Protein AF-A0A1M2UTS9-F1 (afdb_monomer)

Organism: Marinobacter nauticus (NCBI:txid2743)

Nearest PDB structures (foldseek):
  7odt-assembly1_a  TM=2.936E-01  e=4.962E+00  Homo sapiens
  2qlz-assembly1_A  TM=2.326E-01  e=3.080E+00  unclassified
  1vg7-assembly1_A  TM=2.055E-01  e=3.683E+00  Thermotoga maritima
  2qlz-assembly2_D  TM=2.079E-01  e=4.675E+00  unclassified

Mean predicted aligned 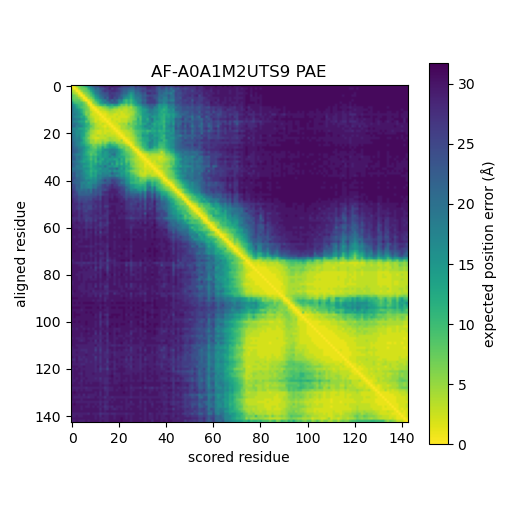error: 19.69 Å

Foldseek 3Di:
DDDDPPPFDWDWDADPVPRDIDTDGPPDQDADPVPRHGPPPDDPPPPDPVVVVVVVCCVVVVVVPPPVCNVPQPQPDPVVLVVQLCCQLVVDPDDDDPVVSVLSSQLLNQLSVVLCVVDGPVCCVVCVVCSNVSSVVSSVVSD

Radius of gyration: 31.53 Å; Cα contacts (8 Å, |Δi|>4): 89; chains: 1; bounding box: 53×42×86 Å

Secondary structure (DSSP, 8-state):
----------EEEE-TTT--EEEE------B-TTT--BSTT-----TT-HHHHHHHHHHHHHHHHS-HHHHS--PPPHHHHHHHHHHHHT-S-SPPPHHHHHHHHHHHHHHHHHHHHHS-GGGHHHHTTTHHHHHHHHGGG--

pLDDT: mean 71.45, std 17.39, range [30.89, 93.75]

Solvent-accessible surface area (backbone atoms only — not comparable to full-atom values): 8824 Å² total; per-residue (Å²): 140,82,82,80,80,79,79,82,68,72,44,78,45,66,39,91,88,76,65,49,79,40,79,45,74,73,80,71,82,50,54,40,88,90,75,70,43,63,66,67,86,71,76,78,72,81,84,70,61,67,62,60,56,50,55,54,45,52,57,57,48,42,66,68,63,48,48,70,64,67,81,62,46,56,65,74,52,67,70,54,56,49,49,53,29,46,52,56,50,64,60,56,94,68,90,66,55,70,70,59,43,54,55,42,39,53,20,23,48,49,9,44,51,58,36,58,76,72,46,58,49,88,50,38,81,84,39,53,86,48,45,62,58,50,31,63,69,37,32,77,84,40,110

Structure (mmCIF, N/CA/C/O backbone):
data_AF-A0A1M2UTS9-F1
#
_entry.id   AF-A0A1M2UTS9-F1
#
loop_
_atom_site.group_PDB
_atom_site.id
_atom_site.type_symbol
_atom_site.label_atom_id
_atom_site.label_alt_id
_atom_site.label_comp_id
_atom_site.label_asym_id
_atom_site.label_entity_id
_atom_site.label_seq_id
_atom_site.pdbx_PDB_ins_code
_atom_site.Cartn_x
_atom_site.Cartn_y
_atom_site.Cartn_z
_atom_site.occupancy
_atom_site.B_iso_or_equiv
_atom_site.auth_seq_id
_atom_site.auth_comp_id
_atom_site.auth_asym_id
_atom_site.auth_atom_id
_atom_site.pdbx_PDB_model_num
ATOM 1 N N . MET A 1 1 ? -32.931 0.730 65.099 1.00 31.73 1 MET A N 1
ATOM 2 C CA . MET A 1 1 ? -32.380 -0.625 64.895 1.00 31.73 1 MET A CA 1
ATOM 3 C C . MET A 1 1 ? -32.351 -0.876 63.397 1.00 31.73 1 MET A C 1
ATOM 5 O O . MET A 1 1 ? -33.359 -1.277 62.839 1.00 31.73 1 MET A O 1
ATOM 9 N N . THR A 1 2 ? -31.260 -0.520 62.727 1.00 30.89 2 THR A N 1
ATOM 10 C CA . THR A 1 2 ? -31.072 -0.765 61.289 1.00 30.89 2 THR A CA 1
ATOM 11 C C . THR A 1 2 ? -30.054 -1.881 61.157 1.00 30.89 2 THR A C 1
ATOM 13 O O . THR A 1 2 ? -28.910 -1.717 61.567 1.00 30.89 2 THR A O 1
ATOM 16 N N . GLN A 1 3 ? -30.533 -3.031 60.689 1.00 31.28 3 GLN A N 1
ATOM 17 C CA . GLN A 1 3 ? -29.751 -4.233 60.436 1.00 31.28 3 GLN A CA 1
ATOM 18 C C . GLN A 1 3 ? -28.745 -3.935 59.320 1.00 31.28 3 GLN A C 1
ATOM 20 O O . GLN A 1 3 ? -29.130 -3.499 58.234 1.00 31.28 3 GLN A O 1
ATOM 25 N N . GLU A 1 4 ? -27.459 -4.117 59.613 1.00 36.75 4 GLU A N 1
ATOM 26 C CA . GLU A 1 4 ? -26.406 -4.093 58.606 1.00 36.75 4 GLU A CA 1
ATOM 27 C C . GLU A 1 4 ? -26.547 -5.362 57.762 1.00 36.75 4 GLU A C 1
ATOM 29 O O . GLU A 1 4 ? -26.498 -6.478 58.273 1.00 36.75 4 GLU A O 1
ATOM 34 N N . ILE A 1 5 ? -26.822 -5.181 56.472 1.00 39.50 5 ILE A N 1
ATOM 35 C CA . ILE A 1 5 ? -26.954 -6.275 55.514 1.00 39.50 5 ILE A CA 1
ATOM 36 C C . ILE A 1 5 ? -25.537 -6.763 55.206 1.00 39.50 5 ILE A C 1
ATOM 38 O O . ILE A 1 5 ? -24.785 -6.108 54.483 1.00 39.50 5 ILE A O 1
ATOM 42 N N . GLU A 1 6 ? -25.179 -7.898 55.799 1.00 40.78 6 GLU A N 1
ATOM 43 C CA . GLU A 1 6 ? -23.956 -8.652 55.537 1.00 40.78 6 GLU A CA 1
ATOM 44 C C . GLU A 1 6 ? -23.963 -9.101 54.067 1.00 40.78 6 GLU A C 1
ATOM 46 O O . GLU A 1 6 ? -24.698 -10.002 53.662 1.00 40.78 6 GLU A O 1
ATOM 51 N N . HIS A 1 7 ? -23.198 -8.408 53.224 1.00 46.94 7 HIS A N 1
ATOM 52 C CA . HIS A 1 7 ? -23.129 -8.691 51.794 1.00 46.94 7 HIS A CA 1
ATOM 53 C C . HIS A 1 7 ? -22.182 -9.879 51.557 1.00 46.94 7 HIS A C 1
ATOM 55 O O . HIS A 1 7 ? -21.034 -9.711 51.139 1.00 46.94 7 HIS A O 1
ATOM 61 N N . SER A 1 8 ? -22.655 -11.092 51.860 1.00 47.53 8 SER A N 1
ATOM 62 C CA . SER A 1 8 ? -21.975 -12.335 51.482 1.00 47.53 8 SER A CA 1
ATOM 63 C C . SER A 1 8 ? -21.846 -12.379 49.957 1.00 47.53 8 SER A C 1
ATOM 65 O O . SER A 1 8 ? -22.844 -12.422 49.239 1.00 47.53 8 SER A O 1
ATOM 67 N N . THR A 1 9 ? -20.617 -12.272 49.447 1.00 59.88 9 THR A N 1
ATOM 68 C CA . THR A 1 9 ? -20.338 -12.254 48.004 1.00 59.88 9 THR A CA 1
ATOM 69 C C . THR A 1 9 ? -19.621 -13.547 47.633 1.00 59.88 9 THR A C 1
ATOM 71 O O . THR A 1 9 ? -18.411 -13.570 47.419 1.00 59.88 9 THR A O 1
ATOM 74 N N . THR A 1 10 ? -20.365 -14.652 47.613 1.00 58.41 10 THR A N 1
ATOM 75 C CA . THR A 1 10 ? -19.883 -15.933 47.084 1.00 58.41 10 THR A CA 1
ATOM 76 C C . THR A 1 10 ? -19.648 -15.786 45.580 1.00 58.41 10 THR A C 1
ATOM 78 O O . THR A 1 10 ? -20.558 -15.391 44.850 1.00 58.41 10 THR A O 1
ATOM 81 N N . ILE A 1 11 ? -18.429 -16.075 45.108 1.00 67.06 11 ILE A N 1
ATOM 82 C CA . ILE A 1 11 ? -18.113 -16.058 43.672 1.00 67.06 11 ILE A CA 1
ATOM 83 C C . ILE A 1 11 ? -17.992 -17.488 43.174 1.00 67.06 11 ILE A C 1
ATOM 85 O O . ILE A 1 11 ? -17.181 -18.274 43.661 1.00 67.06 11 ILE A O 1
ATOM 89 N N . THR A 1 12 ? -18.772 -17.800 42.152 1.00 70.62 12 THR A N 1
ATOM 90 C CA . THR A 1 12 ? -18.729 -19.085 41.470 1.00 70.62 12 THR A CA 1
ATOM 91 C C . THR A 1 12 ? -17.731 -19.025 40.313 1.00 70.62 12 THR A C 1
ATOM 93 O O . THR A 1 12 ? -17.849 -18.176 39.429 1.00 70.62 12 THR A O 1
ATOM 96 N N . VAL A 1 13 ? -16.741 -19.919 40.304 1.00 81.25 13 VAL A N 1
ATOM 97 C CA . VAL A 1 13 ? -15.727 -20.026 39.246 1.00 81.25 13 VAL A CA 1
ATOM 98 C C . VAL A 1 13 ? -15.702 -21.429 38.655 1.00 81.25 13 VAL A C 1
ATOM 100 O O . VAL A 1 13 ? -15.702 -22.431 39.366 1.00 81.25 13 VAL A O 1
ATOM 103 N N . ASN A 1 14 ? -15.632 -21.511 37.330 1.00 82.81 14 ASN A N 1
ATOM 104 C CA . ASN A 1 14 ? -15.534 -22.791 36.639 1.00 82.81 14 ASN A CA 1
ATOM 105 C C . ASN A 1 14 ? -14.070 -23.192 36.477 1.00 82.81 14 ASN A C 1
ATOM 107 O O . ASN A 1 14 ? -13.239 -22.394 36.040 1.00 82.81 14 ASN A O 1
ATOM 111 N N . CYS A 1 15 ? -13.757 -24.446 36.795 1.00 75.38 15 CYS A N 1
ATOM 112 C CA . CYS A 1 15 ? -12.436 -24.999 36.541 1.00 75.38 15 CYS A CA 1
ATOM 113 C C . CYS A 1 15 ? -12.216 -25.134 35.022 1.00 75.38 15 CYS A C 1
ATOM 115 O O . CYS A 1 15 ? -12.994 -25.824 34.364 1.00 75.38 15 CYS A O 1
ATOM 117 N N . PRO A 1 16 ? -11.158 -24.551 34.437 1.00 76.75 16 PRO A N 1
ATOM 118 C CA . PRO A 1 16 ? -10.923 -24.614 32.992 1.00 76.75 16 PRO A CA 1
ATOM 119 C C . PRO A 1 16 ? -10.506 -26.009 32.499 1.00 76.75 16 PRO A C 1
ATOM 121 O O . PRO A 1 16 ? -10.593 -26.279 31.307 1.00 76.75 16 PRO A O 1
ATOM 124 N N . ALA A 1 17 ? -10.064 -26.898 33.395 1.00 78.75 17 ALA A N 1
ATOM 125 C CA . ALA A 1 17 ? -9.619 -28.245 33.036 1.00 78.75 17 ALA A CA 1
ATOM 126 C C . ALA A 1 17 ? -10.750 -29.286 33.036 1.00 78.75 17 ALA A C 1
ATOM 128 O O . ALA A 1 17 ? -10.711 -30.229 32.252 1.00 78.75 17 ALA A O 1
ATOM 129 N N . CYS A 1 18 ? -11.745 -29.143 33.918 1.00 86.94 18 CYS A N 1
ATOM 130 C CA . CYS A 1 18 ? -12.821 -30.131 34.076 1.00 86.94 18 CYS A CA 1
ATOM 131 C C . CYS A 1 18 ? -14.232 -29.532 34.086 1.00 86.94 18 CYS A C 1
ATOM 133 O O . CYS A 1 18 ? -15.197 -30.255 34.317 1.00 86.94 18 CYS A O 1
ATOM 135 N N . SER A 1 19 ? -14.357 -28.218 33.883 1.00 82.00 19 SER A N 1
ATOM 136 C CA . SER A 1 19 ? -15.619 -27.463 33.883 1.00 82.00 19 SER A CA 1
ATOM 137 C C . SER A 1 19 ? -16.450 -27.582 35.165 1.00 82.00 19 SER A C 1
ATOM 139 O O . SER A 1 19 ? -17.580 -27.105 35.206 1.00 82.00 19 SER A O 1
ATOM 141 N N . ALA A 1 20 ? -15.891 -28.167 36.227 1.00 83.00 20 ALA A N 1
ATOM 142 C CA . ALA A 1 20 ? -16.535 -28.228 37.525 1.00 83.00 20 ALA A CA 1
ATOM 143 C C . ALA A 1 20 ? -16.719 -26.814 38.087 1.00 83.00 20 ALA A C 1
ATOM 145 O O . ALA A 1 20 ? -15.790 -25.997 38.082 1.00 83.00 20 ALA A O 1
ATOM 146 N N . VAL A 1 21 ? -17.927 -26.551 38.569 1.00 79.25 21 VAL A N 1
ATOM 147 C CA . VAL A 1 21 ? -18.321 -25.302 39.214 1.00 79.25 21 VAL A CA 1
ATOM 148 C C . VAL A 1 21 ? -17.776 -25.317 40.643 1.00 79.25 21 VAL A C 1
ATOM 150 O O . VAL A 1 21 ? -18.096 -26.221 41.410 1.00 79.25 21 VAL A O 1
ATOM 153 N N . ASN A 1 22 ? -16.932 -24.348 40.994 1.00 75.00 22 ASN A N 1
ATOM 154 C CA . ASN A 1 22 ? -16.373 -24.200 42.336 1.00 75.00 22 ASN A CA 1
ATOM 155 C C . ASN A 1 22 ? -16.894 -22.910 42.964 1.00 75.00 22 ASN A C 1
ATOM 157 O O . ASN A 1 22 ? -16.831 -21.843 42.354 1.00 75.00 22 ASN A O 1
ATOM 161 N N . GLU A 1 23 ? -17.378 -22.999 44.195 1.00 72.25 23 GLU A N 1
ATOM 162 C CA . GLU A 1 23 ? -17.791 -21.836 44.974 1.00 72.25 23 GLU A CA 1
ATOM 163 C C . GLU A 1 23 ? -16.613 -21.371 45.827 1.00 72.25 23 GLU A C 1
ATOM 165 O O . GLU A 1 23 ? -16.099 -22.108 46.671 1.00 72.25 23 GLU A O 1
ATOM 170 N N . LEU A 1 24 ? -16.141 -20.153 45.566 1.00 65.62 24 LEU A N 1
ATOM 171 C CA . LEU A 1 24 ? -15.111 -19.513 46.367 1.00 65.62 24 LEU A CA 1
ATOM 172 C C . LEU A 1 24 ? -15.784 -18.600 47.381 1.00 65.62 24 LEU A C 1
ATOM 174 O O . LEU A 1 24 ? -16.338 -17.552 47.035 1.00 65.62 24 LEU A O 1
ATOM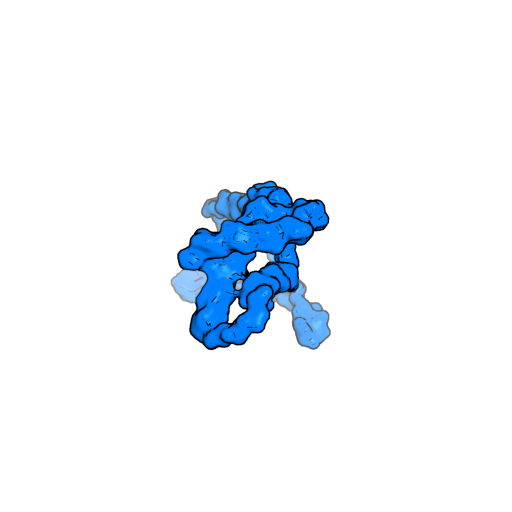 178 N N . ASP A 1 25 ? -15.696 -19.003 48.642 1.00 60.91 25 ASP A N 1
ATOM 179 C CA . ASP A 1 25 ? -16.093 -18.161 49.753 1.00 60.91 25 ASP A CA 1
ATOM 180 C C . ASP A 1 25 ? -14.958 -17.179 50.088 1.00 60.91 25 ASP A C 1
ATOM 182 O O . ASP A 1 25 ? -13.852 -17.574 50.477 1.00 60.91 25 ASP A O 1
ATOM 186 N N . GLN A 1 26 ? -15.200 -15.881 49.889 1.00 57.78 26 GLN A N 1
ATOM 187 C CA . GLN A 1 26 ? -14.207 -14.821 50.106 1.00 57.78 26 GLN A CA 1
ATOM 188 C C . GLN A 1 26 ? -14.090 -14.401 51.582 1.00 57.78 26 GLN A C 1
ATOM 190 O O . GLN A 1 26 ? -13.864 -13.235 51.888 1.00 57.78 26 GLN A O 1
ATOM 195 N N . HIS A 1 27 ? -14.163 -15.349 52.516 1.00 56.47 27 HIS A N 1
ATOM 196 C CA . HIS A 1 27 ? -14.055 -15.096 53.961 1.00 56.47 27 HIS A CA 1
ATOM 197 C C . HIS A 1 27 ? -12.621 -14.848 54.472 1.00 56.47 27 HIS A C 1
ATOM 199 O O . HIS A 1 27 ? -12.343 -14.967 55.666 1.00 56.47 27 HIS A O 1
ATOM 205 N N . ARG A 1 28 ? -11.666 -14.493 53.602 1.00 58.41 28 ARG A N 1
ATOM 206 C CA . ARG A 1 28 ? -10.308 -14.160 54.056 1.00 58.41 28 ARG A CA 1
ATOM 207 C C . ARG A 1 28 ? -10.239 -12.684 54.414 1.00 58.41 28 ARG A C 1
ATOM 209 O O . ARG A 1 28 ? -10.073 -11.838 53.541 1.00 58.41 28 ARG A O 1
ATOM 216 N N . ASN A 1 29 ? -10.331 -12.398 55.708 1.00 57.84 29 ASN A N 1
ATOM 217 C CA . ASN A 1 29 ? -9.970 -11.098 56.251 1.00 57.84 29 ASN A CA 1
ATOM 218 C C . ASN A 1 29 ? -8.450 -10.925 56.087 1.00 57.84 29 ASN A C 1
ATOM 220 O O . ASN A 1 29 ? -7.665 -11.500 56.840 1.00 57.84 29 ASN A O 1
ATOM 224 N N . ILE A 1 30 ? -8.030 -10.249 55.016 1.00 64.56 30 ILE A N 1
ATOM 225 C CA . ILE A 1 30 ? -6.615 -9.964 54.763 1.00 64.56 30 ILE A CA 1
ATOM 226 C C . ILE A 1 30 ? -6.311 -8.623 55.416 1.00 64.56 30 ILE A C 1
ATOM 228 O O . ILE A 1 30 ? -6.726 -7.573 54.920 1.00 64.56 30 ILE A O 1
ATOM 232 N N . ASP A 1 31 ? -5.574 -8.667 56.519 1.00 75.62 31 ASP A N 1
ATOM 233 C CA . ASP A 1 31 ? -5.109 -7.471 57.205 1.00 75.62 31 ASP A CA 1
ATOM 234 C C . ASP A 1 31 ? -3.787 -6.991 56.599 1.00 75.62 31 ASP A C 1
ATOM 236 O O . ASP A 1 31 ? -2.893 -7.776 56.273 1.00 75.62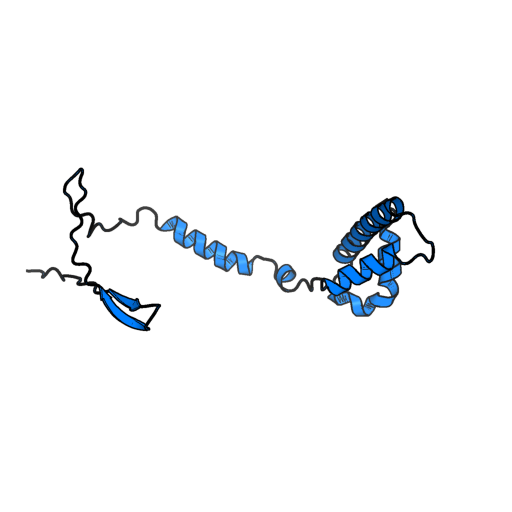 31 ASP A O 1
ATOM 240 N N . CYS A 1 32 ? -3.643 -5.676 56.445 1.00 68.31 32 CYS A N 1
ATOM 241 C CA . CYS A 1 32 ? -2.376 -5.097 56.017 1.00 68.31 32 CYS A CA 1
ATOM 242 C C . CYS A 1 32 ? -1.327 -5.294 57.111 1.00 68.31 32 CYS A C 1
ATOM 244 O O . CYS A 1 32 ? -1.468 -4.749 58.201 1.00 68.31 32 CYS A O 1
ATOM 246 N N . GLU A 1 33 ? -0.238 -5.997 56.809 1.00 73.81 33 GLU A N 1
ATOM 247 C CA . GLU A 1 33 ? 0.830 -6.319 57.767 1.00 73.81 33 GLU A CA 1
ATOM 248 C C . GLU A 1 33 ? 1.376 -5.082 58.505 1.00 73.81 33 GLU A C 1
ATOM 250 O O . GLU A 1 33 ? 1.705 -5.134 59.688 1.00 73.81 33 GLU A O 1
ATOM 255 N N . LYS A 1 34 ? 1.409 -3.930 57.827 1.00 75.06 34 LYS A N 1
ATOM 256 C CA . LYS A 1 34 ? 1.993 -2.695 58.361 1.00 75.06 34 LYS A CA 1
ATOM 257 C C . LYS A 1 34 ? 1.056 -1.896 59.267 1.00 75.06 34 LYS A C 1
ATOM 259 O O . LYS A 1 34 ? 1.535 -1.157 60.123 1.00 75.06 34 LYS A O 1
ATOM 264 N N . CYS A 1 35 ? -0.257 -1.972 59.054 1.00 79.31 35 CYS A N 1
ATOM 265 C CA . CYS A 1 35 ? -1.228 -1.158 59.797 1.00 79.31 35 CYS A CA 1
ATOM 266 C C . CYS A 1 35 ? -2.357 -1.957 60.457 1.00 79.31 35 CYS A C 1
ATOM 268 O O . CYS A 1 35 ? -3.199 -1.344 61.108 1.00 79.31 35 CYS A O 1
ATOM 270 N N . GLN A 1 36 ? -2.354 -3.286 60.305 1.00 73.38 36 GLN A N 1
ATOM 271 C CA . GLN A 1 36 ? -3.284 -4.259 60.893 1.00 73.38 36 GLN A CA 1
ATOM 272 C C . GLN A 1 36 ? -4.762 -3.905 60.691 1.00 73.38 36 GLN A C 1
ATOM 274 O O . GLN A 1 36 ? -5.613 -4.214 61.519 1.00 73.38 36 GLN A O 1
ATOM 279 N N . LYS A 1 37 ? -5.069 -3.213 59.591 1.00 72.19 37 LYS A N 1
ATOM 280 C CA . LYS A 1 37 ? -6.439 -2.890 59.195 1.00 72.19 37 LYS A CA 1
ATOM 281 C C . LYS A 1 37 ? -6.894 -3.848 58.098 1.00 72.19 37 LYS A C 1
ATOM 283 O O . LYS A 1 37 ? -6.075 -4.148 57.218 1.00 72.19 37 LYS A O 1
ATOM 288 N N . PRO A 1 38 ? -8.174 -4.257 58.115 1.00 65.31 38 PRO A N 1
ATOM 289 C CA . PRO A 1 38 ? -8.726 -5.116 57.083 1.00 65.31 38 PRO A CA 1
ATOM 290 C C . PRO A 1 38 ? -8.688 -4.376 55.752 1.00 65.31 38 PRO A C 1
ATOM 292 O O . PRO A 1 38 ? -9.169 -3.248 55.637 1.00 65.31 38 PRO A O 1
ATOM 295 N N . ILE A 1 39 ? -8.079 -4.999 54.746 1.00 66.69 39 ILE A N 1
ATOM 296 C CA . ILE A 1 39 ? -8.007 -4.449 53.384 1.00 66.69 39 ILE A CA 1
ATOM 297 C C . ILE A 1 39 ? -9.362 -4.624 52.673 1.00 66.69 39 ILE A C 1
ATOM 299 O O . ILE A 1 39 ? -9.677 -3.932 51.704 1.00 66.69 39 ILE A O 1
ATOM 303 N N . THR A 1 40 ? -10.202 -5.523 53.181 1.00 62.66 40 THR A N 1
ATOM 304 C CA . THR A 1 40 ? -11.552 -5.800 52.695 1.00 62.66 40 THR A CA 1
ATOM 305 C C . THR A 1 40 ? -12.568 -4.796 53.250 1.00 62.66 40 THR A C 1
ATOM 307 O O . THR A 1 40 ? -12.544 -4.453 54.428 1.00 62.66 40 THR A O 1
ATOM 310 N N . GLY A 1 41 ? -13.490 -4.319 52.406 1.00 56.44 41 GLY A N 1
ATOM 311 C CA . GLY A 1 41 ? -14.570 -3.400 52.809 1.00 56.44 41 GLY A CA 1
ATOM 312 C C . GLY A 1 41 ? -14.285 -1.906 52.601 1.00 56.44 41 GLY A C 1
ATOM 313 O O . GLY A 1 41 ? -15.151 -1.067 52.861 1.00 56.44 41 GLY A O 1
ATOM 314 N N . HIS A 1 42 ? -13.116 -1.534 52.071 1.00 52.28 42 HIS A N 1
ATOM 315 C CA . HIS A 1 42 ? -12.876 -0.157 51.651 1.00 52.28 42 HIS A CA 1
ATOM 316 C C . HIS A 1 42 ? -13.681 0.170 50.384 1.00 52.28 42 HIS A C 1
ATOM 318 O O . HIS A 1 42 ? -13.352 -0.258 49.280 1.00 52.28 42 HIS A O 1
ATOM 324 N N . LYS A 1 43 ? -14.732 0.986 50.527 1.00 51.94 43 LYS A N 1
ATOM 325 C CA . LYS A 1 43 ? -15.327 1.693 49.388 1.00 51.94 43 LYS A CA 1
ATOM 326 C C . LYS A 1 43 ? -14.266 2.652 48.856 1.00 51.94 43 LYS A C 1
ATOM 328 O O . LYS A 1 43 ? -13.979 3.660 49.503 1.00 51.94 43 LYS A O 1
ATOM 333 N N . TYR A 1 44 ? -13.687 2.353 47.694 1.00 48.47 44 TYR A N 1
ATOM 334 C CA . TYR A 1 44 ? -12.942 3.343 46.922 1.00 48.47 44 TYR A CA 1
ATOM 335 C C . TYR A 1 44 ? -13.914 4.484 46.616 1.00 48.47 44 TYR A C 1
ATOM 337 O O . TYR A 1 44 ? -14.757 4.385 45.727 1.00 48.47 44 TYR A O 1
ATOM 345 N N . GLY A 1 45 ? -13.885 5.532 47.442 1.00 44.34 45 GLY A N 1
ATOM 346 C CA . GLY A 1 45 ? -14.714 6.708 47.243 1.00 44.34 45 GLY A CA 1
ATOM 347 C C . GLY A 1 45 ? -14.449 7.228 45.840 1.00 44.34 45 GLY A C 1
ATOM 348 O O . GLY A 1 45 ? -13.295 7.461 45.488 1.00 44.34 45 GLY A O 1
ATOM 349 N N . ALA A 1 46 ? -15.509 7.374 45.047 1.00 48.88 46 ALA A N 1
ATOM 350 C CA . ALA A 1 46 ? -15.489 7.829 43.663 1.00 48.88 46 ALA A CA 1
ATOM 351 C C . ALA A 1 46 ? -15.049 9.304 43.534 1.00 48.88 46 ALA A C 1
ATOM 353 O O . ALA A 1 46 ? -15.753 10.142 42.978 1.00 48.88 46 ALA A O 1
ATOM 354 N N . ARG A 1 47 ? -13.862 9.647 44.034 1.00 48.47 47 ARG A N 1
ATOM 355 C CA . ARG A 1 47 ? -13.133 10.862 43.677 1.00 48.47 47 ARG A CA 1
ATOM 356 C C . ARG A 1 47 ? -12.278 10.535 42.463 1.00 48.47 47 ARG A C 1
ATOM 358 O O . ARG A 1 47 ? -11.087 10.287 42.578 1.00 48.47 47 ARG A O 1
ATOM 365 N N . GLY A 1 48 ? -12.935 10.483 41.307 1.00 49.31 48 GLY A N 1
ATOM 366 C CA . GLY A 1 48 ? -12.266 10.242 40.030 1.00 49.31 48 GLY A CA 1
ATOM 367 C C . GLY A 1 48 ? -12.994 9.288 39.091 1.00 49.31 48 GLY A C 1
ATOM 368 O O . GLY A 1 48 ? -12.328 8.569 38.365 1.00 49.31 48 GLY A O 1
ATOM 369 N N . ALA A 1 49 ? -14.332 9.261 39.083 1.00 49.31 49 ALA A N 1
ATOM 370 C CA . ALA A 1 49 ? -15.113 8.528 38.072 1.00 49.31 49 ALA A CA 1
ATOM 371 C C . ALA A 1 49 ? -15.344 9.330 36.769 1.00 49.31 49 ALA A C 1
ATOM 373 O O . ALA A 1 49 ? -15.970 8.837 35.837 1.00 49.31 49 ALA A O 1
ATOM 374 N N . LEU A 1 50 ? -14.815 10.554 36.673 1.00 48.81 50 LEU A N 1
ATOM 375 C CA . LEU A 1 50 ? -14.853 11.366 35.450 1.00 48.81 50 LEU A CA 1
ATOM 376 C C . LEU A 1 50 ? -13.966 10.862 34.283 1.00 48.81 50 LEU A C 1
ATOM 378 O O . LEU A 1 50 ? -14.417 10.971 33.145 1.00 48.81 50 LEU A O 1
ATOM 382 N N . PRO A 1 51 ? -12.763 10.278 34.475 1.00 51.94 51 PRO A N 1
ATOM 383 C CA . PRO A 1 51 ? -11.918 9.870 33.356 1.00 51.94 51 PRO A CA 1
ATOM 384 C C . PRO A 1 51 ? -12.358 8.541 32.723 1.00 51.94 51 PRO A C 1
ATOM 386 O O . PRO A 1 51 ? -12.110 8.329 31.541 1.00 51.94 51 PRO A O 1
ATOM 389 N N . ALA A 1 52 ? -13.049 7.660 33.458 1.00 52.03 52 ALA A N 1
ATOM 390 C CA . ALA A 1 52 ? -13.511 6.381 32.913 1.00 52.03 52 ALA A CA 1
ATOM 391 C C . ALA A 1 52 ? -14.670 6.561 31.916 1.00 52.03 52 ALA A C 1
ATOM 393 O O . ALA A 1 52 ? -14.672 5.938 30.859 1.00 52.03 52 ALA A O 1
ATOM 394 N N . VAL A 1 53 ? -15.621 7.460 32.202 1.00 50.62 53 VAL A N 1
ATOM 395 C CA . VAL A 1 53 ? -16.741 7.753 31.286 1.00 50.62 53 VAL A CA 1
ATOM 396 C C . VAL A 1 53 ? -16.248 8.448 30.015 1.00 50.62 53 VAL A C 1
ATOM 398 O O . VAL A 1 53 ? -16.712 8.115 28.929 1.00 50.62 53 VAL A O 1
ATOM 401 N N . LEU A 1 54 ? -15.258 9.343 30.125 1.00 51.09 54 LEU A N 1
ATOM 402 C CA . LEU A 1 54 ? -14.618 9.948 28.954 1.00 51.09 54 LEU A CA 1
ATOM 403 C C . LEU A 1 54 ? -13.867 8.907 28.110 1.00 51.09 54 LEU A C 1
ATOM 405 O O . LEU A 1 54 ? -13.999 8.919 26.893 1.00 51.09 54 LEU A O 1
ATOM 409 N N . ALA A 1 55 ? -13.145 7.961 28.719 1.00 53.19 55 ALA A N 1
ATOM 410 C CA . ALA A 1 55 ? -12.439 6.916 27.972 1.00 53.19 55 ALA A CA 1
ATOM 411 C C . ALA A 1 55 ? -13.388 6.001 27.167 1.00 53.19 55 ALA A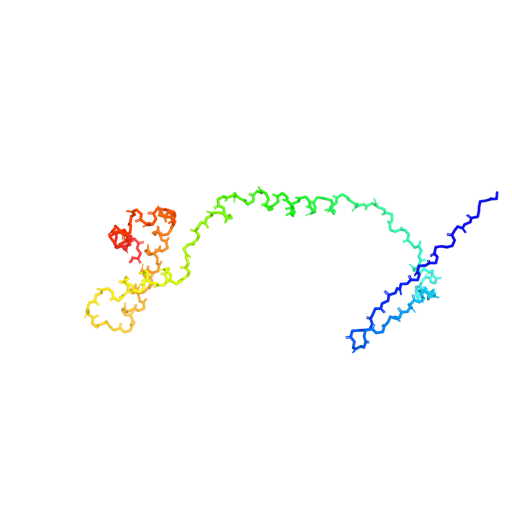 C 1
ATOM 413 O O . ALA A 1 55 ? -13.074 5.637 26.033 1.00 53.19 55 ALA A O 1
ATOM 414 N N . PHE A 1 56 ? -14.574 5.679 27.699 1.00 52.75 56 PHE A N 1
ATOM 415 C CA . PHE A 1 56 ? -15.581 4.906 26.960 1.00 52.75 56 PHE A CA 1
ATOM 416 C C . PHE A 1 56 ? -16.280 5.717 25.861 1.00 52.75 56 PHE A C 1
ATOM 418 O O . PHE A 1 56 ? -16.604 5.150 24.814 1.00 52.75 56 PHE A O 1
ATOM 425 N N . THR A 1 57 ? -16.472 7.032 26.033 1.00 52.41 57 THR A N 1
ATOM 426 C CA . THR A 1 57 ? -17.024 7.856 24.951 1.00 52.41 57 THR A CA 1
ATOM 427 C C . THR A 1 57 ? -16.034 8.024 23.808 1.00 52.41 57 THR A C 1
ATOM 429 O O . THR A 1 57 ? -16.471 7.869 22.677 1.00 52.41 57 THR A O 1
ATOM 432 N N . VAL A 1 58 ? -14.723 8.202 24.041 1.00 53.41 58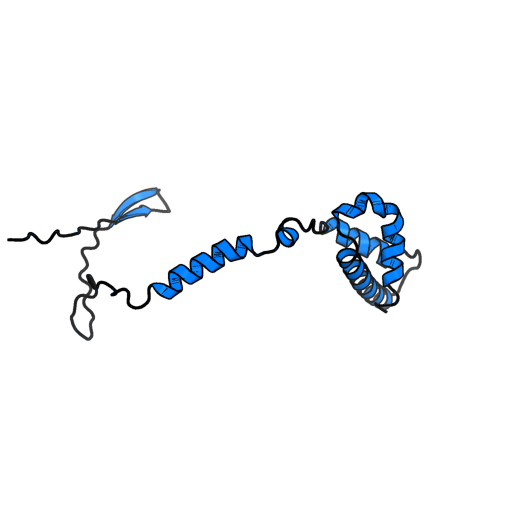 VAL A N 1
ATOM 433 C CA . VAL A 1 58 ? -13.745 8.221 22.926 1.00 53.41 58 VAL A CA 1
ATOM 434 C C . VAL A 1 58 ? -13.626 6.853 22.240 1.00 53.41 58 VAL A C 1
ATOM 436 O O . VAL A 1 58 ? -13.345 6.794 21.051 1.00 53.41 58 VAL A O 1
ATOM 439 N N . GLY A 1 59 ? -13.892 5.745 22.939 1.00 51.25 59 GLY A N 1
ATOM 440 C CA . GLY A 1 59 ? -13.947 4.417 22.316 1.00 51.25 59 GLY A CA 1
ATOM 441 C C . GLY A 1 59 ? -15.130 4.242 21.354 1.00 51.25 59 GLY A C 1
ATOM 442 O O . GLY A 1 59 ? -14.967 3.683 20.271 1.00 51.25 59 GLY A O 1
ATOM 443 N N . PH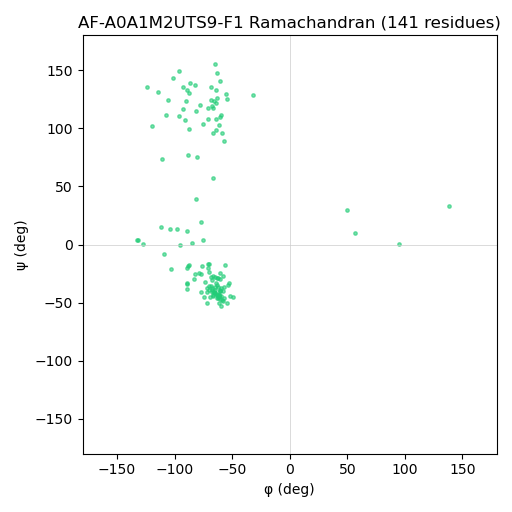E A 1 60 ? -16.314 4.755 21.710 1.00 50.84 60 PHE A N 1
ATOM 444 C CA . PHE A 1 60 ? -17.531 4.608 20.896 1.00 50.84 60 PHE A CA 1
ATOM 445 C C . PHE A 1 60 ? -17.704 5.731 19.857 1.00 50.84 60 PHE A C 1
ATOM 447 O O . PHE A 1 60 ? -18.089 5.467 18.719 1.00 50.84 60 PHE A O 1
ATOM 454 N N . THR A 1 61 ? -17.371 6.982 20.199 1.00 51.62 61 THR A N 1
ATOM 455 C CA . THR A 1 61 ? -17.324 8.089 19.229 1.00 51.62 61 THR A CA 1
ATOM 456 C C . THR A 1 61 ? -16.071 8.033 18.373 1.00 51.62 61 THR A C 1
ATOM 458 O O . THR A 1 61 ? -16.128 8.483 17.242 1.00 51.62 61 THR A O 1
ATOM 461 N N . GLY A 1 62 ? -14.977 7.422 18.834 1.00 44.91 62 GLY A N 1
ATOM 462 C CA . GLY A 1 62 ? -13.820 7.118 17.997 1.00 44.91 62 GLY A CA 1
ATOM 463 C C . GLY A 1 62 ? -14.219 6.225 16.831 1.00 44.91 62 GLY A C 1
ATOM 464 O O . GLY A 1 62 ? -13.950 6.594 15.703 1.00 44.91 62 GLY A O 1
ATOM 465 N N . TYR A 1 63 ? -14.974 5.146 17.073 1.00 47.97 63 TYR A N 1
ATOM 466 C CA . TYR A 1 63 ? -15.516 4.290 16.006 1.00 47.97 63 TYR A CA 1
ATOM 467 C C . TYR A 1 63 ? -16.511 5.021 15.078 1.00 47.97 63 TYR A C 1
ATOM 469 O O . TYR A 1 63 ? -16.643 4.670 13.911 1.00 47.97 63 TYR A O 1
ATOM 477 N N . GLY A 1 64 ? -17.214 6.041 15.587 1.00 46.59 64 GLY A N 1
ATOM 478 C CA . GLY A 1 64 ? -18.149 6.866 14.810 1.00 46.59 64 GLY A CA 1
ATOM 479 C C . GLY A 1 64 ? -17.526 8.073 14.091 1.00 46.59 64 GLY A C 1
ATOM 480 O O . GLY A 1 64 ? -18.162 8.623 13.194 1.00 46.59 64 GLY A O 1
ATOM 481 N N . LEU A 1 65 ? -16.319 8.488 14.492 1.00 48.41 65 LEU A N 1
ATOM 482 C CA . LEU A 1 65 ? -15.547 9.604 13.935 1.00 48.41 65 LEU A CA 1
ATOM 483 C C . LEU A 1 65 ? -14.319 9.136 13.144 1.00 48.41 65 LEU A C 1
ATOM 485 O O . LEU A 1 65 ? -13.709 9.967 12.472 1.00 48.41 65 LEU A O 1
ATOM 489 N N . VAL A 1 66 ? -13.960 7.840 13.167 1.00 51.19 66 VAL A N 1
ATOM 490 C CA . VAL A 1 66 ? -13.251 7.273 12.015 1.00 51.19 66 VAL A CA 1
ATOM 491 C C .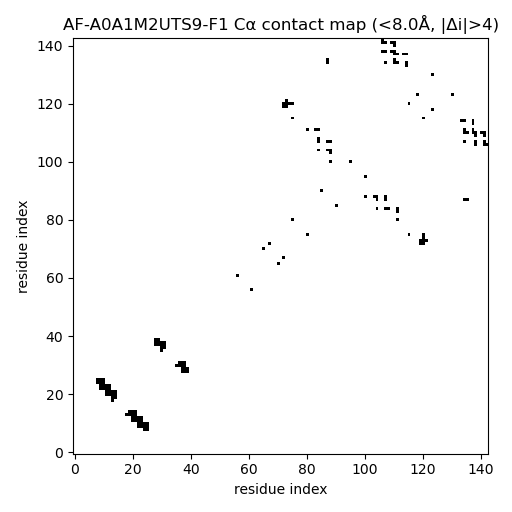 VAL A 1 66 ? -14.220 7.453 10.874 1.00 51.19 66 VAL A C 1
ATOM 493 O O . VAL A 1 66 ? -15.306 6.872 10.871 1.00 51.19 66 VAL A O 1
ATOM 496 N N . ASP A 1 67 ? -13.843 8.364 9.988 1.00 45.78 67 ASP A N 1
ATOM 497 C CA . ASP A 1 67 ? -14.542 8.699 8.771 1.00 45.78 67 ASP A CA 1
ATOM 498 C C . ASP A 1 67 ? -15.243 7.443 8.241 1.00 45.78 67 ASP A C 1
ATOM 500 O O . ASP A 1 67 ? -14.621 6.384 8.119 1.00 45.78 67 ASP A O 1
ATOM 504 N N . ARG A 1 68 ? -16.543 7.497 7.935 1.00 49.28 68 ARG A N 1
ATOM 505 C CA . ARG A 1 68 ? -17.174 6.369 7.225 1.00 49.28 68 ARG A CA 1
ATOM 506 C C . ARG A 1 68 ? -16.443 6.089 5.906 1.00 49.28 68 ARG A C 1
ATOM 508 O O . ARG A 1 68 ? -16.566 4.983 5.390 1.00 49.28 68 ARG A O 1
ATOM 515 N N . ASN A 1 69 ? -15.647 7.046 5.426 1.00 51.12 69 ASN A N 1
ATOM 516 C CA . ASN A 1 69 ? -14.684 6.903 4.346 1.00 51.12 69 ASN A CA 1
ATOM 517 C C . ASN A 1 69 ? -13.451 6.039 4.684 1.00 51.12 69 ASN A C 1
ATOM 519 O O . ASN A 1 69 ? -12.766 5.618 3.774 1.00 51.12 69 ASN A O 1
ATOM 523 N N . PHE A 1 70 ? -13.146 5.756 5.952 1.00 50.78 70 PHE A N 1
ATOM 524 C CA . PHE A 1 70 ? -12.077 4.850 6.399 1.00 50.78 70 PHE A CA 1
ATOM 525 C C . PHE A 1 70 ? -12.570 3.403 6.542 1.00 50.78 70 PHE A C 1
ATOM 527 O O . PHE A 1 70 ? -11.824 2.467 6.276 1.00 50.78 70 PHE A O 1
ATOM 534 N N . LEU A 1 71 ? -13.836 3.219 6.940 1.00 50.56 71 LEU A N 1
ATOM 535 C CA . LEU A 1 71 ? -14.485 1.900 6.985 1.00 50.56 71 LEU A CA 1
ATOM 536 C C . LEU A 1 71 ? -15.037 1.463 5.616 1.00 50.56 71 LEU A C 1
ATOM 538 O O . LEU A 1 71 ? -15.145 0.267 5.374 1.00 50.56 71 LEU A O 1
ATOM 542 N N . ASN A 1 72 ? -15.359 2.417 4.730 1.00 50.53 72 ASN A N 1
ATOM 543 C CA . ASN A 1 72 ? -15.742 2.183 3.330 1.00 50.53 72 ASN A CA 1
ATOM 544 C C . ASN A 1 72 ? -14.698 2.701 2.331 1.00 50.53 72 ASN A C 1
ATOM 546 O O . ASN A 1 72 ? -15.007 2.819 1.147 1.00 50.53 72 ASN A O 1
ATOM 550 N N . ALA A 1 73 ? -13.473 3.012 2.770 1.00 54.88 73 ALA A N 1
ATOM 551 C CA . ALA A 1 73 ? -12.361 3.030 1.832 1.00 54.88 73 ALA A CA 1
ATOM 552 C C . ALA A 1 73 ? -12.254 1.588 1.373 1.00 54.88 73 ALA A C 1
ATOM 554 O O . ALA A 1 73 ? -11.739 0.744 2.109 1.00 54.88 73 ALA A O 1
ATOM 555 N N . GLU A 1 74 ? -12.817 1.287 0.206 1.00 63.53 74 GLU A N 1
ATOM 556 C CA . GLU A 1 74 ? -12.496 0.076 -0.519 1.00 63.53 74 GLU A CA 1
ATOM 557 C C . GLU A 1 74 ? -10.984 0.110 -0.737 1.00 63.53 74 GLU A C 1
ATOM 559 O O . GLU A 1 74 ? -10.446 0.723 -1.657 1.00 63.53 74 GLU A O 1
ATOM 564 N N . ARG A 1 75 ? -10.268 -0.440 0.237 1.00 72.31 75 ARG A N 1
ATOM 565 C CA . ARG A 1 75 ? -8.832 -0.573 0.183 1.00 72.31 75 ARG A CA 1
ATOM 566 C C . ARG A 1 75 ? -8.562 -1.588 -0.910 1.00 72.31 75 ARG A C 1
ATOM 568 O O . ARG A 1 75 ? -9.215 -2.632 -0.955 1.00 72.31 75 ARG A O 1
ATOM 575 N N . TYR A 1 76 ? -7.583 -1.297 -1.756 1.00 80.81 76 TYR A N 1
ATOM 576 C CA . TYR A 1 76 ? -7.151 -2.265 -2.746 1.00 80.81 76 TYR A CA 1
ATOM 577 C C . TYR A 1 76 ? -6.774 -3.574 -2.035 1.00 80.81 76 TYR A C 1
ATOM 579 O O . TYR A 1 76 ? -6.034 -3.549 -1.044 1.00 80.81 76 TYR A O 1
ATOM 587 N N . PRO A 1 77 ? -7.294 -4.727 -2.488 1.00 86.25 77 PRO A N 1
ATOM 588 C CA . PRO A 1 77 ? -6.866 -6.000 -1.943 1.00 86.25 77 PRO A CA 1
ATOM 589 C C . PRO A 1 77 ? -5.366 -6.162 -2.200 1.00 86.25 77 PRO A C 1
ATOM 591 O O . PRO A 1 77 ? -4.866 -5.815 -3.272 1.00 86.25 77 PRO A O 1
ATOM 594 N N . MET A 1 78 ? -4.651 -6.712 -1.219 1.00 82.06 78 MET A N 1
ATOM 595 C CA . MET A 1 78 ? -3.189 -6.854 -1.261 1.00 82.06 78 MET A CA 1
ATOM 596 C C . MET A 1 78 ? -2.707 -7.584 -2.527 1.00 82.06 78 MET A C 1
ATOM 598 O O . MET A 1 78 ? -1.677 -7.245 -3.101 1.00 82.06 78 MET A O 1
ATOM 602 N N . GLU A 1 79 ? -3.486 -8.558 -2.997 1.00 86.06 79 GLU A N 1
ATOM 603 C CA . GLU A 1 79 ? -3.233 -9.311 -4.229 1.00 86.06 79 GLU A CA 1
ATOM 604 C C . GLU A 1 79 ? -3.202 -8.404 -5.466 1.00 86.06 79 GLU A C 1
ATOM 606 O O . GLU A 1 79 ? -2.365 -8.576 -6.354 1.00 86.06 79 GLU A O 1
ATOM 611 N N . LEU A 1 80 ? -4.090 -7.410 -5.513 1.00 87.69 80 LEU A N 1
ATOM 612 C CA . LEU A 1 80 ? -4.182 -6.468 -6.616 1.00 87.69 80 LEU A CA 1
ATOM 613 C C . LEU A 1 80 ? -3.073 -5.414 -6.541 1.00 87.69 80 LEU A C 1
ATOM 615 O O . LEU A 1 80 ? -2.463 -5.120 -7.568 1.00 87.69 80 LEU A O 1
ATOM 619 N N . GLU A 1 81 ? -2.761 -4.899 -5.348 1.00 87.44 81 GLU A N 1
ATOM 620 C CA . GLU A 1 81 ? -1.610 -4.003 -5.145 1.00 87.44 81 GLU A CA 1
ATOM 621 C C . GLU A 1 81 ? -0.312 -4.686 -5.605 1.00 87.44 81 GLU A C 1
ATOM 623 O O . GLU A 1 81 ? 0.462 -4.117 -6.380 1.00 87.44 81 GLU A O 1
ATOM 628 N N . TYR A 1 82 ? -0.115 -5.950 -5.219 1.00 89.50 82 TYR A N 1
ATOM 629 C CA . TYR A 1 82 ? 1.027 -6.750 -5.656 1.00 89.50 82 TYR A CA 1
ATOM 630 C C . TYR A 1 82 ? 1.042 -6.956 -7.174 1.00 89.50 82 TYR A C 1
ATOM 632 O O . TYR A 1 82 ? 2.083 -6.788 -7.813 1.00 89.50 82 TYR A O 1
ATOM 640 N N . ALA A 1 83 ? -0.107 -7.273 -7.777 1.00 88.88 83 ALA A N 1
ATOM 641 C CA . ALA A 1 83 ? -0.212 -7.441 -9.223 1.00 88.88 83 ALA A CA 1
ATOM 642 C C . ALA A 1 83 ? 0.160 -6.153 -9.980 1.00 88.88 83 ALA A C 1
ATOM 644 O O . ALA A 1 83 ? 0.872 -6.224 -10.984 1.00 88.88 83 ALA A O 1
ATOM 645 N N . MET A 1 84 ? -0.254 -4.980 -9.491 1.00 90.44 84 MET A N 1
ATOM 646 C CA . MET A 1 84 ? 0.110 -3.686 -10.082 1.00 90.44 84 MET A CA 1
ATOM 647 C C . MET A 1 84 ? 1.617 -3.425 -10.014 1.00 90.44 84 MET A C 1
ATOM 649 O O . MET A 1 84 ? 2.225 -3.055 -11.022 1.00 90.44 84 MET A O 1
ATOM 653 N N . VAL A 1 85 ? 2.231 -3.667 -8.853 1.00 91.19 85 VAL A N 1
ATOM 654 C CA . VAL A 1 85 ? 3.685 -3.523 -8.669 1.00 91.19 85 VAL A CA 1
ATOM 655 C C . VAL A 1 85 ? 4.432 -4.482 -9.589 1.00 91.19 85 VAL A C 1
ATOM 657 O O . VAL A 1 85 ? 5.381 -4.077 -10.258 1.00 91.19 85 VAL A O 1
ATOM 660 N N . ASN A 1 86 ? 3.972 -5.729 -9.688 1.00 89.06 86 ASN A N 1
ATOM 661 C CA . ASN A 1 86 ? 4.583 -6.737 -10.543 1.00 89.06 86 ASN A CA 1
ATOM 662 C C . ASN A 1 86 ? 4.509 -6.359 -12.031 1.00 89.06 86 ASN A C 1
ATOM 664 O O . ASN A 1 86 ? 5.502 -6.479 -12.740 1.00 89.06 86 ASN A O 1
ATOM 668 N N . ILE A 1 87 ? 3.365 -5.854 -12.505 1.00 88.25 87 ILE A N 1
ATOM 669 C CA . ILE A 1 87 ? 3.203 -5.379 -13.891 1.00 88.25 87 ILE A CA 1
ATOM 670 C C . ILE A 1 87 ? 4.119 -4.184 -14.182 1.00 88.25 87 ILE A C 1
ATOM 672 O O . ILE A 1 87 ? 4.610 -4.050 -15.301 1.00 88.25 87 ILE A O 1
ATOM 676 N N . CYS A 1 88 ? 4.354 -3.318 -13.198 1.00 88.62 88 CYS A N 1
ATOM 677 C CA . CYS A 1 88 ? 5.266 -2.188 -13.336 1.00 88.62 88 CYS A CA 1
ATOM 678 C C . CYS A 1 88 ? 6.737 -2.645 -13.368 1.00 88.62 88 CYS A C 1
ATOM 680 O O . CYS A 1 88 ? 7.478 -2.303 -14.292 1.00 88.62 88 CYS A O 1
ATOM 682 N N . ALA A 1 89 ? 7.156 -3.470 -12.404 1.00 87.25 89 ALA A N 1
ATOM 683 C CA . ALA A 1 89 ? 8.543 -3.916 -12.273 1.00 87.25 89 ALA A CA 1
ATOM 684 C C . ALA A 1 89 ? 8.950 -4.870 -13.413 1.00 87.25 89 ALA A C 1
ATOM 686 O O . ALA A 1 89 ? 9.985 -4.673 -14.054 1.00 87.25 89 ALA A O 1
ATOM 687 N N . ASN A 1 90 ? 8.088 -5.837 -13.737 1.00 83.56 90 ASN A N 1
ATOM 688 C CA . ASN A 1 90 ? 8.303 -6.860 -14.768 1.00 83.56 90 ASN A CA 1
ATOM 689 C C . ASN A 1 90 ? 7.637 -6.524 -16.114 1.00 83.56 90 ASN A C 1
ATOM 691 O O . ASN A 1 90 ? 7.509 -7.384 -16.983 1.00 83.56 90 ASN A O 1
ATOM 695 N N . GLY A 1 91 ? 7.189 -5.280 -16.304 1.00 71.81 91 GLY A N 1
ATOM 696 C CA . GLY A 1 91 ? 6.532 -4.846 -17.540 1.00 71.81 91 GLY A CA 1
ATOM 697 C C . GLY A 1 91 ? 7.465 -4.725 -18.746 1.00 71.81 91 GLY A C 1
ATOM 698 O O . GLY A 1 91 ? 6.980 -4.755 -19.878 1.00 71.81 91 GLY A O 1
ATOM 699 N N . ASP A 1 92 ? 8.774 -4.609 -18.509 1.00 71.44 92 ASP A N 1
ATOM 700 C CA . ASP A 1 92 ? 9.789 -4.579 -19.562 1.00 71.44 92 ASP A CA 1
ATOM 701 C C . ASP A 1 92 ? 10.319 -5.986 -19.825 1.00 71.44 92 ASP A C 1
ATOM 703 O O . ASP A 1 92 ? 10.660 -6.716 -18.901 1.00 71.44 92 ASP A O 1
ATOM 707 N N . GLN A 1 93 ? 10.455 -6.346 -21.101 1.00 65.44 93 GLN A N 1
ATOM 708 C CA . GLN A 1 93 ? 10.979 -7.649 -21.532 1.00 65.44 93 GLN A CA 1
ATOM 709 C C . GLN A 1 93 ? 12.506 -7.782 -21.375 1.00 65.44 93 GLN A C 1
ATOM 711 O O . GLN A 1 93 ? 13.091 -8.781 -21.791 1.00 65.44 93 GLN A O 1
ATOM 716 N N . ASN A 1 94 ? 13.163 -6.774 -20.803 1.00 72.62 94 ASN A N 1
ATOM 717 C CA . ASN A 1 94 ? 14.609 -6.739 -20.662 1.00 72.62 94 ASN A CA 1
ATOM 718 C C . ASN A 1 94 ? 15.028 -7.428 -19.363 1.00 72.62 94 ASN A C 1
ATOM 720 O O . ASN A 1 94 ? 14.525 -7.101 -18.289 1.00 72.62 94 ASN A O 1
ATOM 724 N N . ALA A 1 95 ? 15.991 -8.344 -19.457 1.00 71.69 95 ALA A N 1
ATOM 725 C CA . ALA A 1 95 ? 16.659 -8.876 -18.278 1.00 71.69 95 ALA A CA 1
ATOM 726 C C . ALA A 1 95 ? 17.469 -7.750 -17.615 1.00 71.69 95 ALA A C 1
ATOM 728 O O . ALA A 1 95 ? 18.382 -7.196 -18.228 1.00 71.69 95 ALA A O 1
ATOM 729 N N . LEU A 1 96 ? 17.106 -7.403 -16.382 1.00 78.38 96 LEU A N 1
ATOM 730 C CA . LEU A 1 96 ? 17.786 -6.397 -15.569 1.00 78.38 96 LEU A CA 1
ATOM 731 C C . LEU A 1 96 ? 18.778 -7.077 -14.622 1.00 78.38 96 LEU A C 1
ATOM 733 O O . LEU A 1 96 ? 18.547 -8.207 -14.179 1.00 78.38 96 LEU A O 1
ATOM 737 N N . LEU A 1 97 ? 19.874 -6.389 -14.288 1.00 81.69 97 LEU A N 1
ATOM 738 C CA . LEU A 1 97 ? 20.701 -6.806 -13.158 1.00 81.69 97 LEU A CA 1
ATOM 739 C C . LEU A 1 97 ? 19.895 -6.668 -11.862 1.00 81.69 97 LEU A C 1
ATOM 741 O O . LEU A 1 97 ? 18.949 -5.886 -11.778 1.00 81.69 97 LEU A O 1
ATOM 745 N N . ARG A 1 98 ? 20.267 -7.438 -10.834 1.00 80.88 98 ARG A N 1
ATOM 746 C CA . ARG A 1 98 ? 19.506 -7.478 -9.577 1.00 80.88 98 ARG A CA 1
ATOM 747 C C . ARG A 1 98 ? 19.379 -6.100 -8.917 1.00 80.88 98 ARG A C 1
ATOM 749 O O . ARG A 1 98 ? 18.305 -5.767 -8.440 1.00 80.88 98 ARG A O 1
ATOM 756 N N . GLU A 1 99 ? 20.444 -5.305 -8.942 1.00 80.88 99 GLU A N 1
ATOM 757 C CA . GLU A 1 99 ? 20.478 -3.953 -8.362 1.00 80.88 99 GLU A CA 1
ATOM 758 C C . GLU A 1 99 ? 19.537 -2.983 -9.103 1.00 80.88 99 GLU A C 1
ATOM 760 O O . GLU A 1 99 ? 18.790 -2.224 -8.481 1.00 80.88 99 GLU A O 1
ATOM 765 N N . ASP A 1 100 ? 19.490 -3.071 -10.435 1.00 81.62 100 ASP A N 1
ATOM 766 C CA . ASP A 1 100 ? 18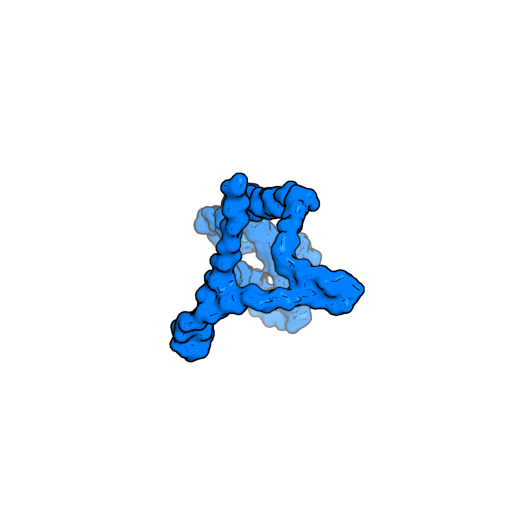.567 -2.283 -11.260 1.00 81.62 100 ASP A CA 1
ATOM 767 C C . ASP A 1 100 ? 17.112 -2.718 -11.044 1.00 81.62 100 ASP A C 1
ATOM 769 O O . ASP A 1 100 ? 16.195 -1.895 -11.051 1.00 81.62 100 ASP A O 1
ATOM 773 N N . TYR A 1 101 ? 16.891 -4.018 -10.832 1.00 85.06 101 TYR A N 1
ATOM 774 C CA . TYR A 1 101 ? 15.573 -4.567 -10.532 1.00 85.06 101 TYR A CA 1
ATOM 775 C C . TYR A 1 101 ? 15.053 -4.101 -9.168 1.00 85.06 101 TYR A C 1
ATOM 777 O O . TYR A 1 101 ? 13.897 -3.692 -9.079 1.00 85.06 101 TYR A O 1
ATOM 785 N N . GLU A 1 102 ? 15.890 -4.119 -8.128 1.00 85.50 102 GLU A N 1
ATOM 786 C CA . GLU A 1 102 ? 15.530 -3.631 -6.788 1.00 85.50 102 GLU A CA 1
ATOM 787 C C . GLU A 1 102 ? 15.151 -2.142 -6.838 1.00 85.50 102 GLU A C 1
ATOM 789 O O . GLU A 1 102 ? 14.067 -1.763 -6.393 1.00 85.50 102 GLU A O 1
ATOM 794 N N . THR A 1 103 ? 15.966 -1.323 -7.509 1.00 87.25 103 THR A N 1
ATOM 795 C CA . THR A 1 103 ? 15.701 0.115 -7.691 1.00 87.25 103 THR A CA 1
ATOM 796 C C . THR A 1 103 ? 14.395 0.359 -8.459 1.00 87.25 103 THR A C 1
ATOM 798 O O . THR A 1 103 ? 13.559 1.183 -8.077 1.00 87.25 103 THR A O 1
ATOM 801 N N . LYS A 1 104 ? 14.164 -0.399 -9.537 1.00 87.81 104 LYS A N 1
ATOM 802 C CA . LYS A 1 104 ? 12.925 -0.317 -10.321 1.00 87.81 104 LYS A CA 1
ATOM 803 C C . LYS A 1 104 ? 11.705 -0.754 -9.511 1.00 87.81 104 LYS A C 1
ATOM 805 O O . LYS A 1 104 ? 10.636 -0.155 -9.638 1.00 87.81 104 LYS A O 1
ATOM 810 N N . GLN A 1 105 ? 11.846 -1.790 -8.690 1.00 89.62 105 GLN A N 1
ATOM 811 C CA . GLN A 1 105 ? 10.779 -2.281 -7.827 1.00 89.62 105 GLN A CA 1
ATOM 812 C C . GLN A 1 105 ? 10.372 -1.219 -6.797 1.00 89.62 105 GLN A C 1
ATOM 814 O O . GLN A 1 105 ? 9.175 -1.002 -6.605 1.00 89.62 105 GLN A O 1
ATOM 819 N N . GLU A 1 106 ? 11.330 -0.516 -6.192 1.00 91.00 106 GLU A N 1
ATOM 820 C CA . GLU A 1 106 ? 11.061 0.601 -5.276 1.00 91.00 106 GLU A CA 1
ATOM 821 C C . GLU A 1 106 ? 10.336 1.762 -5.973 1.00 91.00 106 GLU A C 1
ATOM 823 O O . GLU A 1 106 ? 9.308 2.243 -5.480 1.00 91.00 106 GLU A O 1
ATOM 828 N N . ALA A 1 107 ? 10.792 2.157 -7.165 1.00 91.75 107 ALA A N 1
ATOM 829 C CA . ALA A 1 107 ? 10.126 3.190 -7.959 1.00 91.75 107 ALA A CA 1
ATOM 830 C C . ALA A 1 107 ? 8.680 2.793 -8.323 1.00 91.75 107 ALA A C 1
ATOM 832 O O . ALA A 1 107 ? 7.756 3.609 -8.247 1.00 91.75 107 ALA A O 1
ATOM 833 N N . CYS A 1 108 ? 8.459 1.519 -8.658 1.00 92.12 108 CYS A N 1
ATOM 834 C CA . CYS A 1 108 ? 7.135 0.970 -8.936 1.00 92.12 108 CYS A CA 1
ATOM 835 C C . CYS A 1 108 ? 6.232 0.919 -7.699 1.00 92.12 108 CYS A C 1
ATOM 837 O O . CYS A 1 108 ? 5.047 1.234 -7.810 1.00 92.12 108 CYS A O 1
ATOM 839 N N . LEU A 1 109 ? 6.766 0.583 -6.521 1.00 93.50 109 LEU A N 1
ATOM 840 C CA . LEU A 1 109 ? 6.025 0.657 -5.256 1.00 93.50 109 LEU A CA 1
ATOM 841 C C . LEU A 1 109 ? 5.553 2.090 -4.976 1.00 93.50 109 LEU A C 1
ATOM 843 O O . LEU A 1 109 ? 4.382 2.300 -4.658 1.00 93.50 109 LEU A O 1
ATOM 847 N N . CYS A 1 110 ? 6.425 3.081 -5.176 1.00 93.62 110 CYS A N 1
ATOM 848 C CA . CYS A 1 110 ? 6.070 4.497 -5.052 1.00 93.62 110 CYS A CA 1
ATOM 849 C C . CYS A 1 110 ? 4.986 4.919 -6.059 1.00 93.62 110 CYS A C 1
ATOM 851 O O . CYS A 1 110 ? 4.012 5.584 -5.692 1.00 93.62 110 CYS A O 1
ATOM 853 N N . ALA A 1 111 ? 5.115 4.516 -7.325 1.00 93.75 111 ALA A N 1
ATOM 854 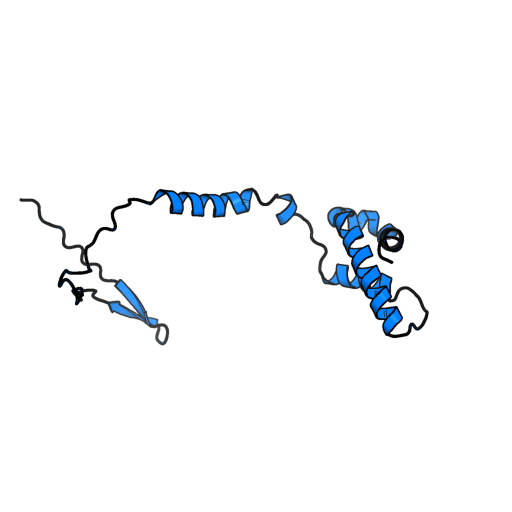C CA . ALA A 1 111 ? 4.159 4.868 -8.372 1.00 93.75 111 ALA A CA 1
ATOM 855 C C . ALA A 1 111 ? 2.773 4.242 -8.137 1.00 93.75 111 ALA A C 1
ATOM 857 O O . ALA A 1 111 ? 1.751 4.914 -8.313 1.00 93.75 111 ALA A O 1
ATOM 858 N N . VAL A 1 112 ? 2.729 2.980 -7.699 1.00 92.75 112 VAL A N 1
ATOM 859 C CA . VAL A 1 112 ? 1.484 2.294 -7.328 1.00 92.75 112 VAL A CA 1
ATOM 860 C C . VAL A 1 112 ? 0.863 2.938 -6.092 1.00 92.75 112 VAL A C 1
ATOM 862 O O . VAL A 1 112 ? -0.329 3.229 -6.124 1.00 92.75 112 VAL A O 1
ATOM 865 N N . GLY A 1 113 ? 1.654 3.273 -5.067 1.00 90.25 113 GLY A N 1
ATOM 866 C CA . GLY A 1 113 ? 1.168 3.998 -3.886 1.00 90.25 113 GLY A CA 1
ATOM 867 C C . GLY A 1 113 ? 0.470 5.312 -4.252 1.00 90.25 113 GLY A C 1
ATOM 868 O O . GLY A 1 113 ? -0.691 5.516 -3.906 1.00 90.25 113 GLY A O 1
ATOM 869 N N . LYS A 1 114 ? 1.113 6.149 -5.079 1.00 91.00 114 LYS A N 1
ATOM 870 C CA . LYS A 1 114 ? 0.512 7.397 -5.593 1.00 91.00 114 LYS A CA 1
ATOM 871 C C . LYS A 1 114 ? -0.735 7.163 -6.451 1.00 91.00 114 LYS A C 1
ATOM 873 O O . LYS A 1 114 ? -1.594 8.037 -6.552 1.00 91.00 114 LYS A O 1
ATOM 878 N N . THR A 1 115 ? -0.825 6.018 -7.125 1.00 90.50 115 THR A N 1
ATOM 879 C CA . THR A 1 115 ? -1.997 5.666 -7.938 1.00 90.50 115 THR A CA 1
ATOM 880 C C . THR A 1 115 ? -3.168 5.276 -7.046 1.00 90.50 115 THR A C 1
ATOM 882 O O . THR A 1 115 ? -4.259 5.793 -7.245 1.00 90.50 115 THR A O 1
ATOM 885 N N . VAL A 1 116 ? -2.938 4.457 -6.020 1.00 88.44 116 VAL A N 1
ATOM 886 C CA . VAL A 1 116 ? -3.961 4.061 -5.038 1.00 88.44 116 VAL A CA 1
ATOM 887 C C . VAL A 1 116 ? -4.470 5.262 -4.231 1.00 88.44 116 VAL A C 1
ATOM 889 O O . VAL A 1 116 ? -5.654 5.334 -3.921 1.00 88.44 116 VAL A O 1
ATOM 892 N N . GLU A 1 117 ? -3.617 6.252 -3.958 1.00 86.50 117 GLU A N 1
ATOM 893 C CA . GLU A 1 117 ? -4.027 7.519 -3.330 1.00 86.50 117 GLU A CA 1
ATOM 894 C C . GLU A 1 117 ? -4.901 8.405 -4.234 1.00 86.50 117 GLU A C 1
ATOM 896 O O . GLU A 1 117 ? -5.691 9.204 -3.735 1.00 86.50 117 GLU A O 1
ATOM 901 N N . THR A 1 118 ? -4.747 8.305 -5.559 1.00 86.44 118 THR A N 1
ATOM 902 C CA . THR A 1 118 ? -5.435 9.186 -6.522 1.00 86.44 118 THR A CA 1
ATOM 903 C C . THR A 1 118 ? -6.623 8.536 -7.221 1.00 86.44 118 THR A C 1
ATOM 905 O O . THR A 1 118 ? -7.476 9.257 -7.735 1.00 86.44 118 THR A O 1
ATOM 908 N N . LEU A 1 119 ? -6.685 7.204 -7.254 1.00 85.88 119 LEU A N 1
ATOM 909 C CA . LEU A 1 119 ? -7.756 6.422 -7.858 1.00 85.88 119 LEU A CA 1
ATOM 910 C C . LEU A 1 119 ? -8.413 5.549 -6.779 1.00 85.88 119 LEU A C 1
ATOM 912 O O . LEU A 1 119 ? -7.852 4.501 -6.436 1.00 85.88 119 LEU A O 1
ATOM 916 N N . PRO A 1 120 ? -9.595 5.927 -6.264 1.00 85.62 120 PRO A N 1
ATOM 917 C CA . PRO A 1 120 ? -10.318 5.083 -5.323 1.00 85.62 120 PRO A CA 1
ATOM 918 C C . PRO A 1 120 ? -10.714 3.759 -5.991 1.00 85.62 120 PRO A C 1
ATOM 920 O O . PRO A 1 120 ? -10.986 3.711 -7.192 1.00 85.62 120 PRO A O 1
ATOM 923 N N . TYR A 1 121 ? -10.751 2.671 -5.220 1.00 84.50 121 TYR A N 1
ATOM 924 C CA . TYR A 1 121 ? -11.053 1.337 -5.752 1.00 84.50 121 TYR A CA 1
ATOM 925 C C . TYR A 1 121 ? -12.445 1.245 -6.395 1.00 84.50 121 TYR A C 1
ATOM 927 O O . TYR A 1 121 ? -12.602 0.535 -7.383 1.00 84.50 121 TYR A O 1
ATOM 935 N N . SER A 1 122 ? -13.417 2.033 -5.930 1.00 81.88 122 SER A N 1
ATOM 936 C CA . SER A 1 122 ? -14.760 2.111 -6.521 1.00 81.88 122 SER A CA 1
ATOM 937 C C . SER A 1 122 ? -14.759 2.527 -7.996 1.00 81.88 122 SER A C 1
ATOM 939 O O . SER A 1 122 ? -15.665 2.171 -8.741 1.00 81.88 122 SER A O 1
ATOM 941 N N . GLU A 1 123 ? -13.745 3.281 -8.431 1.00 83.44 123 GLU A N 1
ATOM 942 C CA . GLU A 1 123 ? -13.586 3.756 -9.815 1.00 83.44 123 GLU A CA 1
ATOM 943 C C . GLU A 1 123 ? -12.677 2.841 -10.652 1.00 83.44 123 GLU A C 1
ATOM 945 O O . GLU A 1 123 ? -12.439 3.092 -11.839 1.00 83.44 123 GLU A O 1
ATOM 950 N N . LEU A 1 124 ? -12.145 1.771 -10.052 1.00 84.25 124 LEU A N 1
ATOM 951 C CA . LEU A 1 124 ? -11.198 0.878 -10.706 1.00 84.25 124 LEU A CA 1
ATOM 952 C C . LEU A 1 124 ? -11.805 0.198 -11.932 1.00 84.25 124 LEU A C 1
ATOM 954 O O . LEU A 1 124 ? -11.130 0.109 -12.954 1.00 84.25 124 LEU A O 1
ATOM 958 N N . ASP A 1 125 ? -13.045 -0.286 -11.846 1.00 84.31 125 ASP A N 1
ATOM 959 C CA . ASP A 1 125 ? -13.681 -1.017 -12.948 1.00 84.31 125 ASP A CA 1
ATOM 960 C C . ASP A 1 125 ? -13.906 -0.126 -14.174 1.00 84.31 125 ASP A C 1
ATOM 962 O O . ASP A 1 125 ? -13.689 -0.565 -15.306 1.00 84.31 125 ASP A O 1
ATOM 966 N N . GLU A 1 126 ? -14.248 1.145 -13.958 1.00 85.88 126 GLU A N 1
ATOM 967 C CA . GLU A 1 126 ? -14.426 2.128 -15.029 1.00 85.88 126 GLU A CA 1
ATOM 968 C C . GLU A 1 126 ? -13.086 2.538 -15.654 1.00 85.88 126 GLU A C 1
ATOM 970 O O . GLU A 1 126 ? -12.981 2.701 -16.871 1.00 85.88 126 GLU A O 1
ATOM 975 N N . ARG A 1 127 ? -12.033 2.658 -14.834 1.00 83.62 127 ARG A N 1
ATOM 976 C CA . ARG A 1 127 ? -10.713 3.169 -15.249 1.00 83.62 127 ARG A CA 1
ATOM 977 C C . ARG A 1 127 ? -9.648 2.090 -15.419 1.00 83.62 127 ARG A C 1
ATOM 979 O O . ARG A 1 127 ? -8.461 2.386 -15.575 1.00 83.62 127 ARG A O 1
ATOM 986 N N . LYS A 1 128 ? -10.054 0.823 -15.448 1.00 85.19 128 LYS A N 1
ATOM 987 C CA . LYS A 1 128 ? -9.159 -0.341 -15.512 1.00 85.19 128 LYS A CA 1
ATOM 988 C C . LYS A 1 128 ? -8.219 -0.312 -16.715 1.00 85.19 128 LYS A C 1
ATOM 990 O O . LYS A 1 128 ? -7.064 -0.721 -16.611 1.00 85.19 128 LYS A O 1
ATOM 995 N N . SER A 1 129 ? -8.705 0.172 -17.857 1.00 85.75 129 SER A N 1
ATOM 996 C CA . SER A 1 129 ? -7.921 0.326 -19.090 1.00 85.75 129 SER A CA 1
ATOM 997 C C . SER A 1 129 ? -6.834 1.401 -18.969 1.00 85.75 129 SER A C 1
ATOM 999 O O . SER A 1 129 ? -5.769 1.272 -19.573 1.00 85.75 129 SER A O 1
ATOM 1001 N N . GLU A 1 130 ? -7.072 2.432 -18.159 1.00 88.19 130 GLU A N 1
ATOM 1002 C CA . GLU A 1 130 ? -6.155 3.549 -17.922 1.00 88.19 130 GLU A CA 1
ATOM 1003 C C . GLU A 1 130 ? -5.178 3.281 -16.781 1.00 88.19 130 GLU A C 1
ATOM 1005 O O . GLU A 1 130 ? -4.141 3.937 -16.698 1.00 88.19 130 GLU A O 1
ATOM 1010 N N . LEU A 1 131 ? -5.477 2.307 -15.919 1.00 88.19 131 LEU A N 1
ATOM 1011 C CA . LEU A 1 131 ? -4.702 1.991 -14.722 1.00 88.19 131 LEU A CA 1
ATOM 1012 C C . LEU A 1 131 ? -3.206 1.854 -15.013 1.00 88.19 131 LEU A C 1
ATOM 1014 O O . LEU A 1 131 ? -2.372 2.425 -14.313 1.00 88.19 131 LEU A O 1
ATOM 1018 N N . ARG A 1 132 ? -2.859 1.142 -16.090 1.00 88.00 132 ARG A N 1
ATOM 1019 C CA . ARG A 1 132 ? -1.465 0.996 -16.511 1.00 88.00 132 ARG A CA 1
ATOM 1020 C C . ARG A 1 132 ? -0.850 2.365 -16.812 1.00 88.00 132 ARG A C 1
ATOM 1022 O O . ARG A 1 132 ? 0.181 2.706 -16.246 1.00 88.00 132 ARG A O 1
ATOM 1029 N N . ALA A 1 133 ? -1.490 3.161 -17.666 1.00 89.25 133 ALA A N 1
ATOM 1030 C CA . ALA A 1 133 ? -1.000 4.486 -18.038 1.00 89.25 133 ALA A CA 1
ATOM 1031 C C . ALA A 1 133 ? -0.870 5.421 -16.822 1.00 89.25 133 ALA A C 1
ATOM 1033 O O . ALA A 1 133 ? 0.107 6.163 -16.728 1.00 89.25 133 ALA A O 1
ATOM 1034 N N . LEU A 1 134 ? -1.797 5.336 -15.863 1.00 90.38 134 LEU A N 1
ATOM 1035 C CA . LEU A 1 134 ? -1.739 6.090 -14.612 1.00 90.38 134 LEU A CA 1
ATOM 1036 C C . LEU A 1 134 ? -0.500 5.730 -13.797 1.00 90.38 134 LEU A C 1
ATOM 1038 O O . LEU A 1 134 ? 0.259 6.635 -13.453 1.00 90.38 134 LEU A O 1
ATOM 1042 N N . ILE A 1 135 ? -0.238 4.441 -13.569 1.00 90.62 135 ILE A N 1
ATOM 1043 C CA . ILE A 1 135 ? 0.952 3.986 -12.832 1.00 90.62 135 ILE A CA 1
ATOM 1044 C C . ILE A 1 135 ? 2.230 4.489 -13.523 1.00 90.62 135 ILE A C 1
ATOM 1046 O O . ILE A 1 135 ? 3.078 5.115 -12.885 1.00 90.62 135 ILE A O 1
ATOM 1050 N N . PHE A 1 136 ? 2.343 4.312 -14.845 1.00 88.44 136 PHE A N 1
ATOM 1051 C CA . PHE A 1 136 ? 3.511 4.774 -15.608 1.00 88.44 136 PHE A CA 1
ATOM 1052 C C . PHE A 1 136 ? 3.659 6.305 -15.629 1.00 88.44 136 PHE A C 1
ATOM 1054 O O . PHE A 1 136 ? 4.779 6.807 -15.687 1.00 88.44 136 PHE A O 1
ATOM 1061 N N . SER A 1 137 ? 2.568 7.067 -15.507 1.00 91.88 137 SER A N 1
ATOM 1062 C CA . SER A 1 137 ? 2.633 8.532 -15.402 1.00 91.88 137 SER A CA 1
ATOM 1063 C C . SER A 1 137 ? 3.208 9.027 -14.068 1.00 91.88 137 SER A C 1
ATOM 1065 O O . SER A 1 137 ? 3.711 10.149 -13.998 1.00 91.88 137 SER A O 1
ATOM 1067 N N . LYS A 1 138 ? 3.144 8.215 -13.000 1.00 92.19 138 LYS A N 1
ATOM 1068 C CA . LYS A 1 138 ? 3.654 8.571 -11.661 1.00 92.19 138 LYS A CA 1
ATOM 1069 C C . LYS A 1 138 ? 5.124 8.199 -11.455 1.00 92.19 138 LYS A C 1
ATOM 1071 O O . LYS A 1 138 ? 5.774 8.792 -10.595 1.00 92.19 138 LYS A O 1
ATOM 1076 N N . LEU A 1 139 ? 5.641 7.278 -12.266 1.00 89.44 139 LEU A N 1
ATOM 1077 C CA . LEU A 1 139 ? 7.017 6.766 -12.234 1.00 89.44 139 LEU A CA 1
ATOM 1078 C C . LEU A 1 139 ? 8.111 7.856 -12.253 1.00 89.44 139 LEU A C 1
ATOM 1080 O O . LEU A 1 139 ? 9.013 7.774 -11.425 1.00 89.44 139 LEU A O 1
ATOM 1084 N N . PRO A 1 140 ? 8.037 8.914 -13.091 1.00 89.06 140 PRO A N 1
ATOM 1085 C CA . PRO A 1 140 ? 9.052 9.975 -13.113 1.00 89.06 140 PRO A CA 1
ATOM 1086 C C . PRO A 1 140 ? 9.212 10.731 -11.789 1.00 89.06 140 PRO A C 1
ATOM 1088 O O . PRO A 1 140 ? 10.259 11.308 -11.537 1.00 89.06 140 PRO A O 1
ATOM 1091 N N . GLY A 1 141 ? 8.178 10.747 -10.942 1.00 87.62 141 GLY A N 1
ATOM 1092 C CA . GLY A 1 141 ? 8.235 11.363 -9.614 1.00 87.62 141 GLY A CA 1
ATOM 1093 C C . GLY A 1 141 ? 8.700 10.413 -8.508 1.00 87.62 141 GLY A C 1
ATOM 1094 O O . GLY A 1 141 ? 8.469 10.719 -7.337 1.00 87.62 141 GLY A O 1
ATOM 1095 N N . CYS A 1 142 ? 9.223 9.242 -8.869 1.00 87.44 142 CYS A N 1
ATOM 1096 C CA . CYS A 1 142 ? 9.659 8.168 -7.973 1.00 87.44 142 CYS A CA 1
ATOM 1097 C C . CYS A 1 142 ? 11.058 7.623 -8.334 1.00 87.44 142 CYS A C 1
ATOM 1099 O O . CYS A 1 142 ? 11.485 6.646 -7.726 1.00 87.44 142 CYS A O 1
ATOM 1101 N N . LEU A 1 143 ? 11.718 8.225 -9.332 1.00 80.56 143 LEU A N 1
ATOM 1102 C CA . LEU A 1 143 ? 13.080 7.932 -9.792 1.00 80.56 143 LEU A CA 1
ATOM 1103 C C . LEU A 1 143 ? 14.083 8.921 -9.188 1.00 80.56 143 LEU A C 1
ATOM 1105 O O . LEU A 1 143 ? 13.680 10.085 -8.953 1.00 80.56 143 LEU A O 1
#

Sequence (143 aa):
MTQEIEHSTTITVNCPACSAVNELDQHRNIDCEKCQKPITGHKYGARGALPAVLAFTVGFTGYGLVDRNFLNAERYPMELEYAMVNICANGDQNALLREDYETKQEACLCAVGKTVETLPYSELDERKSELRALIFSKLPGCL